Protein AF-U2M255-F1 (afdb_monomer_lite)

Sequence (180 aa):
MWMIYRQQAGKKDMSRCAAEFISASLNSKKGWIMKRREVEEVVISCETGEKLRRDIKPMTLTYHGESITFDMPGWYSVDGKTGEHSREDMKCSDRALHILKARVEGLPLPTEIRSIRKKFQLTQEQAGTILGGGARAFQKYESGEVLPSRTMANLLLLLQEYPQGLEILRARRKELEKIG

pLDDT: mean 81.21, std 23.91, range [24.25, 98.25]

Structure (mmCIF, N/CA/C/O backbone):
data_AF-U2M255-F1
#
_entry.id   AF-U2M255-F1
#
loop_
_atom_site.group_PDB
_atom_site.id
_atom_site.type_symbol
_atom_site.label_atom_id
_atom_site.label_alt_id
_atom_site.label_comp_id
_atom_site.label_asym_id
_atom_site.label_entity_id
_atom_site.label_seq_id
_atom_site.pdbx_PDB_ins_code
_atom_site.Cartn_x
_atom_site.Cartn_y
_atom_site.Cartn_z
_atom_site.occupancy
_atom_site.B_iso_or_equiv
_atom_site.auth_seq_id
_atom_site.auth_comp_id
_atom_site.auth_asym_id
_atom_site.auth_atom_id
_atom_site.pdbx_PDB_model_num
ATOM 1 N N . MET A 1 1 ? -54.840 59.050 21.047 1.00 30.16 1 MET A N 1
ATOM 2 C CA . MET A 1 1 ? -53.616 59.799 20.686 1.00 30.16 1 MET A CA 1
ATOM 3 C C . MET A 1 1 ? -52.457 58.883 21.043 1.00 30.16 1 MET A C 1
ATOM 5 O O . MET A 1 1 ? -52.318 58.635 22.228 1.00 30.16 1 MET A O 1
ATOM 9 N N . TRP A 1 2 ? -51.722 58.204 20.152 1.00 24.25 2 TRP A N 1
ATOM 10 C CA . TRP A 1 2 ? -51.494 58.176 18.674 1.00 24.25 2 TRP A CA 1
ATOM 11 C C . TRP A 1 2 ? -51.086 56.698 18.304 1.00 24.25 2 TRP A C 1
ATOM 13 O O . TRP A 1 2 ? -51.128 55.886 19.220 1.00 24.25 2 TRP A O 1
ATOM 23 N N . MET A 1 3 ? -50.669 56.166 17.132 1.00 29.44 3 MET A N 1
ATOM 24 C CA . MET A 1 3 ? -50.622 56.386 15.650 1.00 29.44 3 MET A CA 1
ATOM 25 C C . MET A 1 3 ? -50.010 55.069 15.037 1.00 29.44 3 MET A C 1
ATOM 27 O O . MET A 1 3 ? -49.371 54.347 15.792 1.00 29.44 3 MET A O 1
ATOM 31 N N . ILE A 1 4 ? -50.066 54.642 13.755 1.00 34.78 4 ILE A N 1
ATOM 32 C CA . ILE A 1 4 ? -50.857 54.956 12.538 1.00 34.78 4 ILE A CA 1
ATOM 33 C C . ILE A 1 4 ? -50.780 53.756 11.531 1.00 34.78 4 ILE A C 1
ATOM 35 O O . ILE A 1 4 ? -49.788 53.042 11.510 1.00 34.78 4 ILE A O 1
ATOM 39 N N . TYR A 1 5 ? -51.811 53.572 10.688 1.00 26.25 5 TYR A N 1
ATOM 40 C CA . TYR A 1 5 ? -51.873 52.889 9.359 1.00 26.25 5 TYR A CA 1
ATOM 41 C C . TYR A 1 5 ? -51.270 51.482 9.074 1.00 26.25 5 TYR A C 1
ATOM 43 O O . TYR A 1 5 ? -50.067 51.285 8.971 1.00 26.25 5 TYR A O 1
ATOM 51 N N . ARG A 1 6 ? -52.166 50.578 8.633 1.00 29.88 6 ARG A N 1
ATOM 52 C CA . ARG A 1 6 ? -52.316 50.097 7.229 1.00 29.88 6 ARG A CA 1
ATOM 53 C C . ARG A 1 6 ? -51.045 49.922 6.368 1.00 29.88 6 ARG A C 1
ATOM 55 O O . ARG A 1 6 ? -50.489 50.905 5.885 1.00 29.88 6 ARG A O 1
ATOM 62 N N . GLN A 1 7 ? -50.791 48.689 5.912 1.00 32.53 7 GLN A N 1
ATOM 63 C CA . GLN A 1 7 ? -50.116 48.446 4.627 1.00 32.53 7 GLN A CA 1
ATOM 64 C C . GLN A 1 7 ? -50.698 47.218 3.900 1.00 32.53 7 GLN A C 1
ATOM 66 O O . GLN A 1 7 ? -50.937 46.181 4.511 1.00 32.53 7 GLN A O 1
ATOM 71 N N . GLN A 1 8 ? -50.938 47.344 2.591 1.00 32.78 8 GLN A N 1
ATOM 72 C CA . GLN A 1 8 ? -51.201 46.217 1.688 1.00 32.78 8 GLN A CA 1
ATOM 73 C C . GLN A 1 8 ? -49.903 45.882 0.947 1.00 32.78 8 GLN A C 1
ATOM 75 O O . GLN A 1 8 ? -49.268 46.784 0.405 1.00 32.78 8 GLN A O 1
ATOM 80 N N . ALA A 1 9 ? -49.554 44.599 0.855 1.00 35.19 9 ALA A N 1
ATOM 81 C CA . ALA A 1 9 ? -48.507 44.106 -0.037 1.00 35.19 9 ALA A CA 1
ATOM 82 C C . ALA A 1 9 ? -49.136 43.110 -1.021 1.00 35.19 9 ALA A C 1
ATOM 84 O O . ALA A 1 9 ? -49.590 42.035 -0.632 1.00 35.19 9 ALA A O 1
ATOM 85 N N . GLY A 1 10 ? -49.237 43.504 -2.292 1.00 32.25 10 GLY A N 1
ATOM 86 C CA . GLY A 1 10 ? -49.839 42.674 -3.335 1.00 32.25 10 GLY A CA 1
ATOM 87 C C . GLY A 1 10 ? -48.940 41.510 -3.758 1.00 32.25 10 GLY A C 1
ATOM 88 O O . GLY A 1 10 ? -47.714 41.592 -3.669 1.00 32.25 10 GLY A O 1
ATOM 89 N N . LYS A 1 11 ? -49.558 40.447 -4.288 1.00 40.56 11 LYS A N 1
ATOM 90 C CA . LYS A 1 11 ? -48.851 39.378 -5.009 1.00 40.56 11 LYS A CA 1
ATOM 91 C C . LYS A 1 11 ? -47.998 40.008 -6.121 1.00 40.56 11 LYS A C 1
ATOM 93 O O . LYS A 1 11 ? -48.541 40.724 -6.959 1.00 40.56 11 LYS A O 1
ATOM 98 N N . LYS A 1 12 ? -46.693 39.729 -6.145 1.00 39.50 12 LYS A N 1
ATOM 99 C CA . LYS A 1 12 ? -45.829 39.976 -7.309 1.00 39.50 12 LYS A CA 1
ATOM 100 C C . LYS A 1 12 ? -45.464 38.644 -7.948 1.00 39.50 12 LYS A C 1
ATOM 102 O O . LYS A 1 12 ? -45.156 37.689 -7.240 1.00 39.50 12 LYS A O 1
ATOM 107 N N . ASP A 1 13 ? -45.522 38.596 -9.273 1.00 36.53 13 ASP A N 1
ATOM 108 C CA . ASP A 1 13 ? -45.312 37.375 -10.042 1.00 36.53 13 ASP A CA 1
ATOM 109 C C . ASP A 1 13 ? -43.917 36.775 -9.860 1.00 36.53 13 ASP A C 1
ATOM 111 O O . ASP A 1 13 ? -42.891 37.427 -10.055 1.00 36.53 13 ASP A O 1
ATOM 115 N N . MET A 1 14 ? -43.896 35.475 -9.571 1.00 37.34 14 MET A N 1
ATOM 116 C CA . MET A 1 14 ? -42.682 34.687 -9.345 1.00 37.34 14 MET A CA 1
ATOM 117 C C . MET A 1 14 ? -41.986 34.264 -10.659 1.00 37.34 14 MET A C 1
ATOM 119 O O . MET A 1 14 ? -41.111 33.404 -10.656 1.00 37.34 14 MET A O 1
ATOM 123 N N . SER A 1 15 ? -42.382 34.850 -11.795 1.00 41.41 15 SER A N 1
ATOM 124 C CA . SER A 1 15 ? -42.033 34.405 -13.153 1.00 41.41 15 SER A CA 1
ATOM 125 C C . SER A 1 15 ? -40.980 35.257 -13.873 1.00 41.41 15 SER A C 1
ATOM 127 O O . SER A 1 15 ? -40.510 34.851 -14.933 1.00 41.41 15 SER A O 1
ATOM 129 N N . ARG A 1 16 ? -40.575 36.420 -13.330 1.00 34.69 16 ARG A N 1
ATOM 130 C CA . ARG A 1 16 ? -39.637 37.346 -14.010 1.00 34.69 16 ARG A CA 1
ATOM 131 C C . ARG A 1 16 ? -38.197 37.384 -13.487 1.00 34.69 16 ARG A C 1
ATOM 133 O O . ARG A 1 16 ? -37.323 37.797 -14.238 1.00 34.69 16 ARG A O 1
ATOM 140 N N . CYS A 1 17 ? -37.900 36.880 -12.287 1.00 30.62 17 CYS A N 1
ATOM 141 C CA . CYS A 1 17 ? -36.513 36.831 -11.784 1.00 30.62 17 CYS A CA 1
ATOM 142 C C . CYS A 1 17 ? -35.661 35.689 -12.381 1.00 30.62 17 CYS A C 1
ATOM 144 O O . CYS A 1 17 ? -34.459 35.631 -12.139 1.00 30.62 17 CYS A O 1
ATOM 146 N N . ALA A 1 18 ? -36.255 34.776 -13.158 1.00 37.00 18 ALA A N 1
ATOM 147 C CA . ALA A 1 18 ? -35.558 33.604 -13.699 1.00 37.00 18 ALA A CA 1
ATOM 148 C C . ALA A 1 18 ? -34.607 33.911 -14.878 1.00 37.00 18 ALA A C 1
ATOM 150 O O . ALA A 1 18 ? -33.761 33.082 -15.204 1.00 37.00 18 ALA A O 1
ATOM 151 N N . ALA A 1 19 ? -34.738 35.076 -15.525 1.00 35.91 19 ALA A N 1
ATOM 152 C CA . ALA A 1 19 ? -34.039 35.376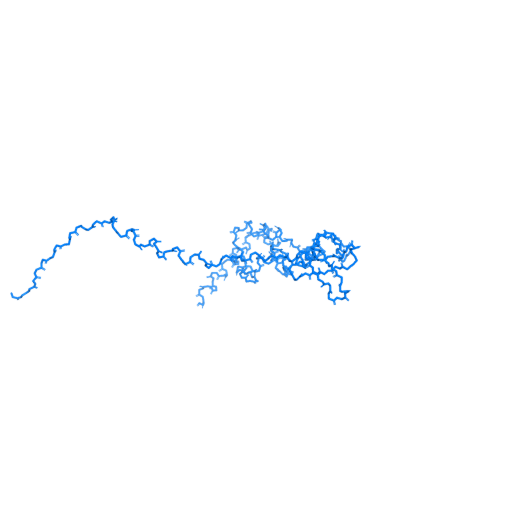 -16.779 1.00 35.91 19 ALA A CA 1
ATOM 153 C C . ALA A 1 19 ? -32.606 35.918 -16.598 1.00 35.91 19 ALA A C 1
ATOM 155 O O . ALA A 1 19 ? -31.726 35.599 -17.395 1.00 35.91 19 ALA A O 1
ATOM 156 N N . GLU A 1 20 ? -32.342 36.710 -15.553 1.00 33.22 20 GLU A N 1
ATOM 157 C CA . GLU A 1 20 ? -31.070 37.447 -15.418 1.00 33.22 20 GLU A CA 1
ATOM 158 C C . GLU A 1 20 ? -29.982 36.690 -14.635 1.00 33.22 20 GLU A C 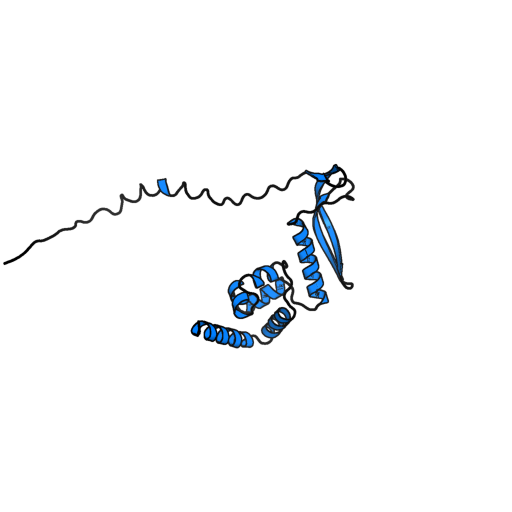1
ATOM 160 O O . GLU A 1 20 ? -28.807 37.033 -14.721 1.00 33.22 20 GLU A O 1
ATOM 165 N N . PHE A 1 21 ? -30.325 35.604 -13.932 1.00 32.53 21 PHE A N 1
ATOM 166 C CA . PHE A 1 21 ? -29.340 34.792 -13.195 1.00 32.53 21 PHE A CA 1
ATOM 167 C C . PHE A 1 21 ? -28.568 33.782 -14.067 1.00 32.53 21 PHE A C 1
ATOM 169 O O . PHE A 1 21 ? -27.548 33.238 -13.637 1.00 32.53 21 PHE A O 1
ATOM 176 N N . ILE A 1 22 ? -29.028 33.519 -15.295 1.00 35.00 22 ILE A N 1
ATOM 177 C CA . ILE A 1 22 ? -28.452 32.483 -16.172 1.00 35.00 22 ILE A CA 1
ATOM 178 C C . ILE A 1 22 ? -27.171 32.974 -16.873 1.00 35.00 22 ILE A C 1
ATOM 180 O O . ILE A 1 22 ? -26.235 32.193 -17.055 1.00 35.00 22 ILE A O 1
ATOM 184 N N . SER A 1 23 ? -27.068 34.270 -17.187 1.00 35.38 23 SER A N 1
ATOM 185 C CA . SER A 1 23 ? -25.877 34.869 -17.816 1.00 35.38 23 SER A CA 1
ATOM 186 C C . SER A 1 23 ? -24.651 34.893 -16.889 1.00 35.38 23 SER A C 1
ATOM 188 O O . SER A 1 23 ? -23.525 34.714 -17.353 1.00 35.38 23 SER A O 1
ATOM 190 N N . ALA A 1 24 ? -24.852 35.041 -15.575 1.00 37.59 24 ALA A N 1
ATOM 191 C CA . ALA A 1 24 ? -23.772 35.117 -14.587 1.00 37.59 24 ALA A CA 1
ATOM 192 C C . ALA A 1 24 ? -23.191 33.746 -14.170 1.00 37.59 24 ALA A C 1
ATOM 194 O O . ALA A 1 24 ? -22.060 33.673 -13.691 1.00 37.59 24 ALA A O 1
ATOM 195 N N . SER A 1 25 ? -23.926 32.642 -14.359 1.00 35.19 25 SER A N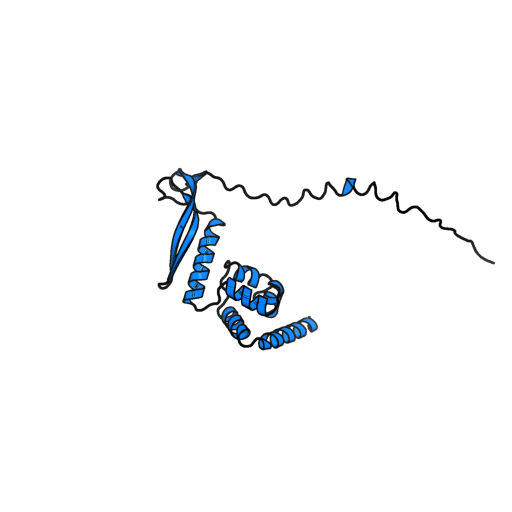 1
ATOM 196 C CA . SER A 1 25 ? -23.495 31.310 -13.889 1.00 35.19 25 SER A CA 1
ATOM 197 C C . SER A 1 25 ? -22.473 30.624 -14.815 1.00 35.19 25 SER A C 1
ATOM 199 O O . SER A 1 25 ? -21.640 29.830 -14.366 1.00 35.19 25 SER A O 1
ATOM 201 N N . LEU A 1 26 ? -22.502 30.935 -16.116 1.00 35.50 26 LEU A N 1
ATOM 202 C CA . LEU A 1 26 ? -21.770 30.182 -17.144 1.00 35.50 26 LEU A CA 1
ATOM 203 C C . LEU A 1 26 ? -20.269 30.511 -17.249 1.00 35.50 26 LEU A C 1
ATOM 205 O O . LEU A 1 26 ? -19.511 29.681 -17.747 1.00 35.50 26 LEU A O 1
ATOM 209 N N . ASN A 1 27 ? -19.809 31.658 -16.735 1.00 36.38 27 ASN A N 1
ATOM 210 C CA . ASN A 1 27 ? -18.393 32.057 -16.813 1.00 36.38 27 ASN A CA 1
ATOM 211 C C . ASN A 1 27 ? -17.521 31.617 -15.619 1.00 36.38 27 ASN A C 1
ATOM 213 O O . ASN A 1 27 ? -16.302 31.747 -15.689 1.00 36.38 27 ASN A O 1
ATOM 217 N N . SER A 1 28 ? -18.098 31.046 -14.554 1.00 32.84 28 SER A N 1
ATOM 218 C CA . SER A 1 28 ? -17.320 30.522 -13.411 1.00 32.84 28 SER A CA 1
ATOM 219 C C . SER A 1 28 ? -16.841 29.072 -13.622 1.00 32.84 28 SER A C 1
ATOM 221 O O . SER A 1 28 ? -15.757 28.681 -13.187 1.00 32.84 28 SER A O 1
ATOM 223 N N . LYS A 1 29 ? -17.586 28.263 -14.392 1.00 37.56 29 LYS A N 1
ATOM 224 C CA . LYS A 1 29 ? -17.295 26.833 -14.637 1.00 37.56 29 LYS A CA 1
ATOM 225 C C . LYS A 1 29 ? -16.205 26.570 -15.698 1.00 37.56 29 LYS A C 1
ATOM 227 O O . LYS A 1 29 ? -16.275 25.584 -16.426 1.00 37.56 29 LYS A O 1
ATOM 232 N N . LYS A 1 30 ? -15.190 27.439 -15.778 1.00 39.19 30 LYS A N 1
ATOM 233 C CA . LYS A 1 30 ? -13.952 27.226 -16.562 1.00 39.19 30 LYS A CA 1
ATOM 234 C C . LYS A 1 30 ? -12.700 27.006 -15.699 1.00 39.19 30 LYS A C 1
ATOM 236 O O . LYS A 1 30 ? -11.624 26.770 -16.241 1.00 39.19 30 LYS A O 1
ATOM 241 N N . GLY A 1 31 ? -12.829 27.018 -14.371 1.00 39.28 31 GLY A N 1
ATOM 242 C CA . GLY A 1 31 ? -11.806 26.474 -13.475 1.00 39.28 31 GLY A CA 1
ATOM 243 C C . GLY A 1 31 ? -11.834 24.939 -13.444 1.00 39.28 31 GLY A C 1
ATOM 244 O O . GLY A 1 31 ? -12.903 24.341 -13.517 1.00 39.28 31 GLY A O 1
ATOM 245 N N . TRP A 1 32 ? -10.665 24.311 -13.284 1.00 29.47 32 TRP A N 1
ATOM 246 C CA . TRP A 1 32 ? -10.504 22.864 -13.049 1.00 29.47 32 TRP A CA 1
ATOM 247 C C . TRP A 1 32 ? -10.971 21.917 -14.170 1.00 29.47 32 TRP A C 1
ATOM 249 O O . TRP A 1 32 ? -11.382 20.785 -13.909 1.00 29.47 32 TRP A O 1
ATOM 259 N N . ILE A 1 33 ? -10.748 22.292 -15.436 1.00 37.38 33 ILE A N 1
ATOM 260 C CA . ILE A 1 33 ? -10.404 21.262 -16.428 1.00 37.38 33 ILE A CA 1
ATOM 261 C C . ILE A 1 33 ? -9.083 20.639 -15.961 1.00 37.38 33 ILE A C 1
ATOM 263 O O . ILE A 1 33 ? -8.028 21.268 -16.041 1.00 37.38 33 ILE A O 1
ATOM 267 N N . MET A 1 34 ? -9.147 19.411 -15.442 1.00 38.75 34 MET A N 1
ATOM 268 C CA . MET A 1 34 ? -7.969 18.596 -15.145 1.00 38.75 34 MET A CA 1
ATOM 269 C C . MET A 1 34 ? -7.174 18.426 -16.441 1.00 38.75 34 MET A C 1
ATOM 271 O O . MET A 1 34 ? -7.557 17.627 -17.297 1.00 38.75 34 MET A O 1
ATOM 275 N N . LYS A 1 35 ? -6.092 19.201 -16.606 1.00 40.59 35 LYS A N 1
ATOM 276 C CA . LYS A 1 35 ? -5.218 19.127 -17.781 1.00 40.59 35 LYS A CA 1
ATOM 277 C C . LYS A 1 35 ? -4.541 17.759 -17.779 1.00 40.59 35 LYS A C 1
ATOM 279 O O . LYS A 1 35 ? -3.510 17.572 -17.131 1.00 40.59 35 LYS A O 1
ATOM 284 N N . ARG A 1 36 ? -5.176 16.798 -18.461 1.00 44.78 36 ARG A N 1
ATOM 285 C CA . ARG A 1 36 ? -4.653 15.455 -18.720 1.00 44.78 36 ARG A CA 1
ATOM 286 C C . ARG A 1 36 ? -3.257 15.661 -19.291 1.00 44.78 36 ARG A C 1
ATOM 288 O O . ARG A 1 36 ? -3.120 16.294 -20.332 1.00 44.78 36 ARG A O 1
ATOM 295 N N . ARG A 1 37 ? -2.234 15.258 -18.538 1.00 54.31 37 ARG A N 1
ATOM 296 C CA . ARG A 1 37 ? -0.852 15.557 -18.900 1.00 54.31 37 ARG A CA 1
ATOM 297 C C . ARG A 1 37 ? -0.528 14.702 -20.118 1.00 54.31 37 ARG A C 1
ATOM 299 O O . ARG A 1 37 ? -0.471 13.482 -19.999 1.00 54.31 37 ARG A O 1
ATOM 306 N N . GLU A 1 38 ? -0.435 15.342 -21.276 1.00 63.78 38 GLU A N 1
ATOM 307 C CA . GLU A 1 38 ? 0.008 14.702 -22.509 1.00 63.78 38 GLU A CA 1
ATOM 308 C C . GLU A 1 38 ? 1.415 14.167 -22.242 1.00 63.78 38 GLU A C 1
ATOM 310 O O . GLU A 1 38 ? 2.306 14.907 -21.825 1.00 63.78 38 GLU A O 1
ATOM 315 N N . VAL A 1 39 ? 1.558 12.846 -22.335 1.00 68.94 39 VAL A N 1
ATOM 316 C CA . VAL A 1 39 ? 2.828 12.164 -22.100 1.00 68.94 39 VAL A CA 1
ATOM 317 C C . VAL A 1 39 ? 3.599 12.248 -23.405 1.00 68.94 39 VAL A C 1
ATOM 319 O O . VAL A 1 39 ? 3.101 11.794 -24.432 1.00 68.94 39 VAL A O 1
ATOM 322 N N . GLU A 1 40 ? 4.779 12.859 -23.366 1.00 78.88 40 GLU A N 1
ATOM 323 C CA . GLU A 1 40 ? 5.632 13.033 -24.542 1.00 78.88 40 GLU A CA 1
ATOM 324 C C . GLU A 1 40 ? 5.908 11.666 -25.186 1.00 78.88 40 GLU A C 1
ATOM 326 O O . GLU A 1 40 ? 6.303 10.720 -24.508 1.00 78.88 40 GLU A O 1
ATOM 331 N N . GLU A 1 41 ? 5.652 11.523 -26.487 1.00 83.06 41 GLU A N 1
ATOM 332 C CA . GLU A 1 41 ? 5.767 10.229 -27.180 1.00 83.06 41 GLU A CA 1
ATOM 333 C C . GLU A 1 41 ? 7.234 9.810 -27.381 1.00 83.06 41 GLU A C 1
ATOM 335 O O . GLU A 1 41 ? 7.558 8.623 -27.449 1.00 83.06 41 GLU A O 1
ATOM 340 N N . VAL A 1 42 ? 8.135 10.793 -27.456 1.00 88.44 42 VAL A N 1
ATOM 341 C CA . VAL A 1 42 ? 9.572 10.613 -27.668 1.00 88.44 42 VAL A CA 1
ATOM 342 C C . VAL A 1 42 ? 10.330 11.582 -26.769 1.00 88.44 42 VAL A C 1
ATOM 344 O O . VAL A 1 42 ? 10.035 12.775 -26.780 1.00 88.44 42 VAL A O 1
ATOM 347 N N . VAL A 1 43 ? 11.334 11.081 -26.052 1.00 89.81 43 VAL A N 1
ATOM 348 C CA . VAL A 1 43 ? 12.305 11.886 -25.292 1.00 89.81 43 VAL A CA 1
ATOM 349 C C . VAL A 1 43 ? 13.721 11.621 -25.807 1.00 89.81 43 VAL A C 1
ATOM 351 O O . VAL A 1 43 ? 13.953 10.677 -26.568 1.00 89.81 43 VAL A O 1
ATOM 354 N N . ILE A 1 44 ? 14.673 12.466 -25.420 1.00 91.19 44 ILE A N 1
ATOM 355 C CA . ILE A 1 44 ? 16.103 12.247 -25.664 1.00 91.19 44 ILE A CA 1
ATOM 356 C C . ILE A 1 44 ? 16.720 11.786 -24.345 1.00 91.19 44 ILE A C 1
ATOM 358 O O . ILE A 1 44 ? 16.543 12.471 -23.339 1.00 91.19 44 ILE A O 1
ATOM 362 N N . SER A 1 45 ? 17.423 10.652 -24.357 1.00 87.19 45 SER A N 1
ATOM 363 C CA . SER A 1 45 ? 18.076 10.115 -23.162 1.00 87.19 45 SER A CA 1
ATOM 364 C C . SER A 1 45 ? 19.105 11.094 -22.608 1.00 87.19 45 SER A C 1
ATOM 366 O O . SER A 1 45 ? 19.906 11.651 -23.367 1.00 87.19 45 SER A O 1
ATOM 368 N N . CYS A 1 46 ? 19.124 11.272 -21.288 1.00 84.25 46 CYS A N 1
ATOM 369 C CA . CYS A 1 46 ? 20.115 12.125 -20.634 1.00 84.25 46 CYS A CA 1
ATOM 370 C C . CYS A 1 46 ? 21.506 11.476 -20.536 1.00 84.25 46 CYS A C 1
ATOM 372 O O . CYS A 1 46 ? 22.494 12.199 -20.414 1.00 84.25 46 CYS A O 1
ATOM 374 N N . GLU A 1 47 ? 21.592 10.143 -20.623 1.00 83.81 47 GLU A N 1
ATOM 375 C CA . GLU A 1 47 ? 22.849 9.389 -20.540 1.00 83.81 47 GLU A CA 1
ATOM 376 C C . GLU A 1 47 ? 23.427 9.056 -21.923 1.00 83.81 47 GLU A C 1
ATOM 378 O O . GLU A 1 47 ? 24.631 9.204 -22.130 1.00 83.81 47 GLU A O 1
ATOM 383 N N . THR A 1 48 ? 22.591 8.639 -22.887 1.00 85.12 48 THR A N 1
ATOM 384 C CA . THR A 1 48 ? 23.065 8.196 -24.218 1.00 85.12 48 THR A CA 1
ATOM 385 C C . THR A 1 48 ? 22.836 9.208 -25.342 1.00 85.12 48 THR A C 1
ATOM 387 O O . THR A 1 48 ? 23.423 9.072 -26.415 1.00 85.12 48 THR A O 1
ATOM 390 N N . GLY A 1 49 ? 21.975 10.214 -25.145 1.00 86.56 49 GLY A N 1
ATOM 391 C CA . GLY A 1 49 ? 21.539 11.126 -26.211 1.00 86.56 49 GLY A CA 1
ATOM 392 C C . GLY A 1 49 ? 20.641 10.475 -27.279 1.00 86.56 49 GLY A C 1
ATOM 393 O O . GLY A 1 49 ? 20.297 11.118 -28.274 1.00 86.56 49 GLY A O 1
ATOM 394 N N . GLU A 1 50 ? 20.248 9.211 -27.104 1.00 90.00 50 GLU A N 1
ATOM 395 C CA . GLU A 1 50 ? 19.387 8.488 -28.043 1.00 90.00 50 GLU A CA 1
ATOM 396 C C . GLU A 1 50 ? 17.920 8.921 -27.941 1.00 90.00 50 GLU A C 1
ATOM 398 O O . GLU A 1 50 ? 17.451 9.392 -26.906 1.00 90.00 50 GLU A O 1
ATOM 403 N N . LYS A 1 51 ? 17.153 8.715 -29.019 1.00 91.94 51 LYS A N 1
ATOM 404 C CA . LYS A 1 51 ? 15.704 8.964 -29.027 1.00 91.94 51 LYS A CA 1
ATOM 405 C C . LYS A 1 51 ? 14.959 7.763 -28.447 1.00 91.94 51 LYS A C 1
ATOM 407 O O . LYS A 1 51 ? 14.798 6.750 -29.128 1.00 91.94 51 LYS A O 1
ATOM 412 N N . LEU A 1 52 ? 14.477 7.905 -27.217 1.00 94.25 52 LEU A N 1
ATOM 413 C CA . LEU A 1 52 ? 13.680 6.901 -26.522 1.00 94.25 52 LEU A CA 1
ATOM 414 C C . LEU A 1 52 ? 12.189 7.117 -26.827 1.00 94.25 52 LEU A C 1
ATOM 416 O O . LEU A 1 52 ? 11.686 8.237 -26.737 1.00 94.25 52 LEU A O 1
ATOM 420 N N . ARG A 1 53 ? 11.463 6.054 -27.183 1.00 93.75 53 ARG A N 1
ATOM 421 C CA . ARG A 1 53 ? 10.025 6.082 -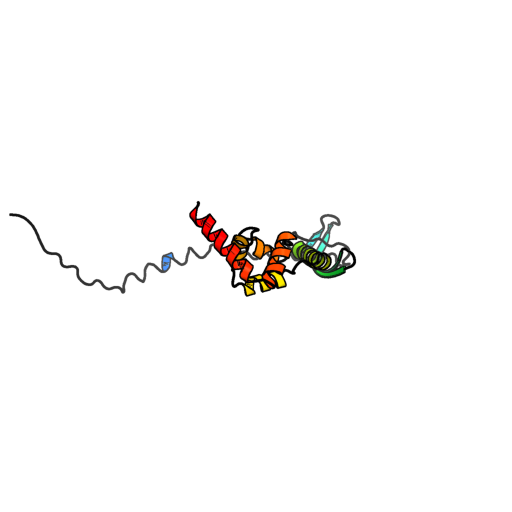27.504 1.00 93.75 53 ARG A CA 1
ATOM 422 C C . ARG A 1 53 ? 9.190 5.555 -26.349 1.00 93.75 53 ARG A C 1
ATOM 424 O O . ARG A 1 53 ? 9.590 4.602 -25.688 1.00 93.75 53 ARG A O 1
ATOM 431 N N . ARG A 1 54 ? 8.017 6.146 -26.135 1.00 94.50 54 ARG A N 1
ATOM 432 C CA . ARG A 1 54 ? 7.068 5.713 -25.110 1.00 94.50 54 ARG A CA 1
ATOM 433 C C . ARG A 1 54 ? 6.550 4.302 -25.420 1.00 94.50 54 ARG A C 1
ATOM 435 O O . ARG A 1 54 ? 5.941 4.088 -26.462 1.00 94.50 54 ARG A O 1
ATOM 442 N N . ASP A 1 55 ? 6.789 3.364 -24.510 1.00 93.88 55 ASP A N 1
ATOM 443 C CA . ASP A 1 55 ? 6.463 1.940 -24.661 1.00 93.88 55 ASP A CA 1
ATOM 444 C C . ASP A 1 55 ? 6.210 1.296 -23.277 1.00 93.88 55 ASP A C 1
ATOM 446 O O . ASP A 1 55 ? 6.370 1.941 -22.233 1.00 93.88 55 ASP A O 1
ATOM 450 N N . ILE A 1 56 ? 5.769 0.038 -23.256 1.00 94.25 56 ILE A N 1
ATOM 451 C CA . ILE A 1 56 ? 5.508 -0.749 -22.048 1.00 94.25 56 ILE A CA 1
ATOM 452 C C . ILE A 1 56 ? 6.218 -2.097 -22.186 1.00 94.25 56 ILE A C 1
ATOM 454 O O . ILE A 1 56 ? 5.955 -2.838 -23.131 1.00 94.25 56 ILE A O 1
ATOM 458 N N . LYS A 1 57 ? 7.092 -2.445 -21.234 1.00 93.38 57 LYS A N 1
ATOM 459 C CA . LYS A 1 57 ? 7.802 -3.734 -21.231 1.00 93.38 57 LYS A CA 1
ATOM 460 C C . LYS A 1 57 ? 7.538 -4.518 -19.942 1.00 93.38 57 LYS A C 1
ATOM 462 O O . LYS A 1 57 ? 7.480 -3.915 -18.870 1.00 93.38 57 LYS A O 1
ATOM 467 N N . PRO A 1 58 ? 7.412 -5.856 -20.004 1.00 95.69 58 PRO A N 1
ATOM 468 C CA . PRO A 1 58 ? 7.287 -6.674 -18.806 1.00 95.69 58 PRO A CA 1
ATOM 469 C C . PRO A 1 58 ? 8.598 -6.641 -18.010 1.00 95.69 58 PRO A C 1
ATOM 471 O O . PRO A 1 58 ? 9.667 -6.945 -18.541 1.00 95.69 58 PRO A O 1
ATOM 474 N N . MET A 1 59 ? 8.516 -6.298 -16.727 1.00 94.19 59 MET A N 1
ATOM 475 C CA . MET A 1 59 ? 9.634 -6.327 -15.786 1.00 94.19 59 MET A CA 1
ATOM 476 C C . MET A 1 59 ? 9.324 -7.301 -14.650 1.00 94.19 59 MET A C 1
ATOM 478 O O . MET A 1 59 ? 8.215 -7.305 -14.118 1.00 94.19 59 MET A O 1
ATOM 482 N N . THR A 1 60 ? 10.305 -8.117 -14.263 1.00 95.94 60 THR A N 1
ATOM 483 C CA . THR A 1 60 ? 10.187 -9.051 -13.134 1.00 95.94 60 THR A CA 1
ATOM 484 C C . THR A 1 60 ? 10.991 -8.541 -11.946 1.00 95.94 60 THR A C 1
ATOM 486 O O . THR A 1 60 ? 12.199 -8.346 -12.055 1.00 95.94 60 THR A O 1
ATOM 489 N N . LEU A 1 61 ? 10.327 -8.361 -10.804 1.00 95.50 61 LEU A N 1
ATOM 490 C CA . LEU A 1 61 ? 10.972 -8.147 -9.508 1.00 95.50 61 LEU A CA 1
ATOM 491 C C . LEU A 1 61 ? 11.009 -9.457 -8.721 1.00 95.50 61 LEU A C 1
ATOM 493 O O . LEU A 1 61 ? 10.044 -10.219 -8.757 1.00 95.50 61 LEU A O 1
ATOM 497 N N . THR A 1 62 ? 12.082 -9.661 -7.957 1.00 94.94 62 THR A N 1
ATOM 498 C CA . THR A 1 62 ? 12.289 -10.829 -7.087 1.00 94.94 62 THR A CA 1
ATOM 499 C C . THR A 1 62 ? 12.618 -10.366 -5.670 1.00 94.94 62 THR A C 1
ATOM 501 O O . THR A 1 62 ? 13.445 -9.473 -5.485 1.00 94.94 62 THR A O 1
ATOM 504 N N . TYR A 1 63 ? 11.992 -10.966 -4.657 1.00 93.75 63 TYR A N 1
ATOM 505 C CA . TYR A 1 63 ? 12.175 -10.617 -3.246 1.00 93.75 63 TYR A CA 1
ATOM 506 C C . TYR A 1 63 ? 11.962 -11.851 -2.359 1.00 93.75 63 TYR A C 1
ATOM 508 O O . TYR A 1 63 ? 10.921 -12.496 -2.429 1.00 93.75 63 TYR A O 1
ATOM 516 N N . HIS A 1 64 ? 12.972 -12.204 -1.553 1.00 92.06 64 HIS A N 1
ATOM 517 C CA . HIS A 1 64 ? 12.993 -13.400 -0.687 1.00 92.06 64 HIS A CA 1
ATOM 518 C C . HIS A 1 64 ? 12.536 -14.720 -1.353 1.00 92.06 64 HIS A C 1
ATOM 520 O O . HIS A 1 64 ? 12.013 -15.609 -0.690 1.00 92.06 64 HIS A O 1
ATOM 526 N N . GLY A 1 65 ? 12.785 -14.874 -2.657 1.00 91.00 65 GLY A N 1
ATOM 527 C CA . GLY A 1 65 ? 12.493 -16.096 -3.416 1.00 91.00 65 GLY A CA 1
ATOM 528 C C . GLY A 1 65 ? 11.145 -16.107 -4.141 1.00 91.00 65 GLY A C 1
ATOM 529 O O . GLY A 1 65 ? 10.993 -16.893 -5.072 1.00 91.00 65 GLY A O 1
ATOM 530 N N . GLU A 1 66 ? 10.207 -15.214 -3.809 1.00 92.50 66 GLU A N 1
ATOM 531 C CA . GLU A 1 66 ? 9.067 -14.938 -4.691 1.00 92.50 66 GLU A CA 1
ATOM 532 C C . GLU A 1 66 ? 9.453 -13.947 -5.797 1.00 92.50 66 GLU A C 1
ATOM 534 O O . GLU A 1 66 ? 10.288 -13.058 -5.598 1.00 92.50 66 GLU A O 1
ATOM 539 N N . SER A 1 67 ? 8.774 -14.058 -6.941 1.00 95.12 67 SER A N 1
ATOM 540 C CA . SER A 1 67 ? 8.889 -13.130 -8.068 1.00 95.12 67 SER A CA 1
ATOM 541 C C . SER A 1 67 ? 7.517 -12.650 -8.541 1.00 95.12 67 SER A C 1
ATOM 543 O O . SER A 1 67 ? 6.530 -13.385 -8.479 1.00 95.12 67 SER A O 1
ATOM 545 N N . ILE A 1 68 ? 7.455 -11.431 -9.076 1.00 95.00 68 ILE A N 1
ATOM 546 C CA . ILE A 1 68 ? 6.274 -10.890 -9.757 1.00 95.00 68 ILE A CA 1
ATOM 547 C C . ILE A 1 68 ? 6.687 -10.171 -11.041 1.00 95.00 68 ILE A C 1
ATOM 549 O O . ILE A 1 68 ? 7.566 -9.309 -11.023 1.00 95.00 68 ILE A O 1
ATOM 553 N N . THR A 1 69 ? 6.038 -10.517 -12.150 1.00 96.25 69 THR A N 1
ATOM 554 C CA . THR A 1 69 ? 6.151 -9.788 -13.418 1.00 96.25 69 THR A CA 1
ATOM 555 C C . THR A 1 69 ? 5.001 -8.794 -13.535 1.00 96.25 69 THR A C 1
ATOM 557 O O . THR A 1 69 ? 3.860 -9.117 -13.203 1.00 96.25 69 THR A O 1
ATOM 560 N N . PHE A 1 70 ? 5.300 -7.580 -13.987 1.00 94.25 70 PHE A N 1
ATOM 561 C CA . PHE A 1 70 ? 4.327 -6.514 -14.210 1.00 94.25 70 PHE A CA 1
ATOM 562 C C . PHE A 1 70 ? 4.721 -5.670 -15.422 1.00 94.25 70 PHE A C 1
ATOM 564 O O . PHE A 1 70 ? 5.886 -5.613 -15.814 1.00 94.25 70 PHE A O 1
ATOM 571 N N . ASP A 1 71 ? 3.735 -4.985 -15.987 1.00 95.88 71 ASP A N 1
ATOM 572 C CA . ASP A 1 71 ? 3.925 -4.058 -17.093 1.00 95.88 71 ASP A CA 1
ATOM 573 C C . ASP A 1 71 ? 4.572 -2.760 -16.592 1.00 95.88 71 ASP A C 1
ATOM 575 O O . ASP A 1 71 ? 3.938 -1.972 -15.883 1.00 95.88 71 ASP A O 1
ATOM 579 N N . MET A 1 72 ? 5.838 -2.539 -16.952 1.00 95.81 72 MET A N 1
ATOM 580 C CA . MET A 1 72 ? 6.568 -1.304 -16.677 1.00 95.81 72 MET A CA 1
ATOM 581 C C . MET A 1 72 ? 6.411 -0.345 -17.869 1.00 95.81 72 MET A C 1
ATOM 583 O O . MET A 1 72 ? 6.924 -0.631 -18.952 1.00 95.81 72 MET A O 1
ATOM 587 N N . PRO A 1 73 ? 5.730 0.803 -17.711 1.00 95.31 73 PRO A N 1
ATOM 588 C CA . PRO A 1 73 ? 5.718 1.850 -18.719 1.00 95.31 73 PRO A CA 1
ATOM 589 C C . PRO A 1 73 ? 6.995 2.698 -18.631 1.00 95.31 73 PRO A C 1
ATOM 591 O O . PRO A 1 73 ? 7.542 2.927 -17.552 1.00 95.31 73 PRO A O 1
ATOM 594 N N . GLY A 1 74 ? 7.467 3.213 -19.760 1.00 94.75 74 GLY A N 1
ATOM 595 C CA . GLY A 1 74 ? 8.660 4.056 -19.803 1.00 94.75 74 GLY A CA 1
ATOM 596 C C . GLY A 1 74 ? 8.942 4.582 -21.200 1.00 94.75 74 GLY A C 1
ATOM 597 O O . GLY A 1 74 ? 8.127 4.428 -22.110 1.00 94.75 74 GLY A O 1
ATOM 598 N N . TRP A 1 75 ? 10.103 5.200 -21.371 1.00 95.12 75 TRP A N 1
ATOM 599 C CA . TRP A 1 75 ? 10.654 5.505 -22.684 1.00 95.12 75 TRP A CA 1
ATOM 600 C C . TRP A 1 75 ? 11.830 4.589 -22.953 1.00 95.12 75 TRP A C 1
ATOM 602 O O . TRP A 1 75 ? 12.752 4.518 -22.148 1.00 95.12 75 TRP A O 1
ATOM 612 N N . TYR A 1 76 ? 11.803 3.901 -24.087 1.00 94.44 76 TYR A N 1
ATOM 613 C CA . TYR A 1 76 ? 12.768 2.869 -24.421 1.00 94.44 76 TYR A CA 1
ATOM 614 C C . TYR A 1 76 ? 13.433 3.126 -25.772 1.00 94.44 76 TYR A C 1
ATOM 616 O O . TYR A 1 76 ? 12.827 3.626 -26.722 1.00 94.44 76 TYR A O 1
ATOM 624 N N . SER A 1 77 ? 14.700 2.748 -25.845 1.00 92.75 77 SER A N 1
ATOM 625 C CA . SER A 1 77 ? 15.489 2.637 -27.075 1.00 92.75 77 SER A CA 1
ATOM 626 C C . SER A 1 77 ? 14.878 1.620 -28.050 1.00 92.75 77 SER A C 1
ATOM 628 O O . SER A 1 77 ? 14.117 0.732 -27.660 1.00 92.75 77 SER A O 1
ATOM 630 N N . VAL A 1 78 ? 15.230 1.727 -29.336 1.00 89.44 78 VAL A N 1
ATOM 631 C CA . VAL A 1 78 ? 14.717 0.827 -30.391 1.00 89.44 78 VAL A CA 1
ATOM 632 C C . VAL A 1 78 ? 15.201 -0.617 -30.205 1.00 89.44 78 VAL A C 1
ATOM 634 O O . VAL A 1 78 ? 14.477 -1.546 -30.550 1.00 89.44 78 VAL A O 1
ATOM 637 N N . ASP A 1 79 ? 16.387 -0.820 -29.624 1.00 86.94 79 ASP A N 1
ATOM 638 C CA . ASP A 1 79 ? 16.898 -2.147 -29.255 1.00 86.94 79 ASP A CA 1
ATOM 639 C C . ASP A 1 79 ? 16.465 -2.605 -27.846 1.00 86.94 79 ASP A C 1
ATOM 641 O O . ASP A 1 79 ? 16.742 -3.736 -27.447 1.00 86.94 79 ASP A O 1
ATOM 645 N N . GLY A 1 80 ? 15.767 -1.739 -27.104 1.00 81.88 80 GLY A N 1
ATOM 646 C CA . GLY A 1 80 ? 15.218 -2.004 -25.781 1.00 81.88 80 GLY A CA 1
ATOM 647 C C . GLY A 1 80 ? 16.228 -2.050 -24.631 1.00 81.88 80 GLY A C 1
ATOM 648 O O . GLY A 1 80 ? 15.809 -2.404 -23.530 1.00 81.88 80 GLY A O 1
ATOM 649 N N . LYS A 1 81 ? 17.512 -1.716 -24.842 1.00 84.12 81 LYS A N 1
ATOM 650 C CA . LYS A 1 81 ? 18.540 -1.758 -23.781 1.00 84.12 81 LYS A CA 1
ATOM 651 C C . LYS A 1 81 ? 18.461 -0.561 -22.834 1.00 84.12 81 LYS A C 1
ATOM 653 O O . LYS A 1 81 ? 18.453 -0.738 -21.620 1.00 84.12 81 LYS A O 1
ATOM 658 N N . THR A 1 82 ? 18.386 0.647 -23.389 1.00 87.19 82 THR A N 1
ATOM 659 C CA . THR A 1 82 ? 18.192 1.900 -22.643 1.00 87.19 82 THR A CA 1
ATOM 660 C C . THR A 1 82 ? 16.705 2.085 -22.340 1.00 87.19 82 THR A C 1
ATOM 662 O O . THR A 1 82 ? 15.886 1.999 -23.265 1.00 87.19 82 THR A O 1
ATOM 665 N N . GLY A 1 83 ? 16.358 2.355 -21.078 1.00 91.25 83 GLY A N 1
ATOM 666 C CA . GLY A 1 83 ? 14.988 2.598 -20.622 1.00 91.25 83 GLY A CA 1
ATOM 667 C C . GLY A 1 83 ? 14.931 3.627 -19.489 1.00 91.25 83 GLY A C 1
ATOM 668 O O . GLY A 1 83 ? 15.600 3.463 -18.474 1.00 91.25 83 GLY A O 1
ATOM 669 N N . GLU A 1 84 ? 14.125 4.675 -19.656 1.00 93.00 84 GLU A N 1
ATOM 670 C CA . GLU A 1 84 ? 13.942 5.760 -18.684 1.00 93.00 84 GLU A CA 1
ATOM 671 C C . GLU A 1 84 ? 12.490 5.816 -18.177 1.00 93.00 84 GLU A C 1
ATOM 673 O O . GLU A 1 84 ? 11.535 5.582 -18.925 1.00 93.00 84 GLU A O 1
ATOM 678 N N . HIS A 1 85 ? 12.307 6.142 -16.893 1.00 93.50 85 HIS A N 1
ATOM 679 C CA . HI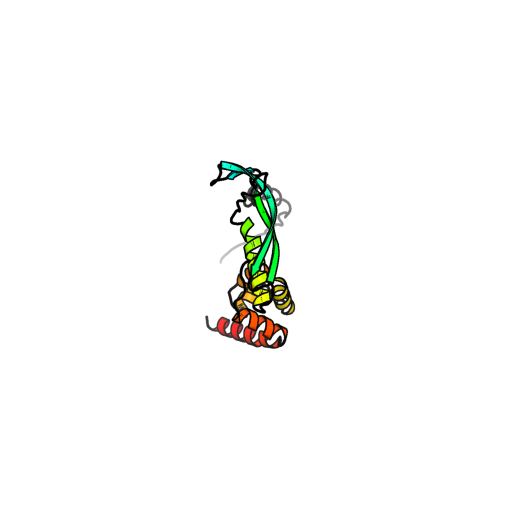S A 1 85 ? 11.016 6.065 -16.199 1.00 93.50 85 HIS A CA 1
ATOM 680 C C . HIS A 1 85 ? 10.703 7.348 -15.427 1.00 93.50 85 HIS A C 1
ATOM 682 O O . HIS A 1 85 ? 11.536 7.862 -14.680 1.00 93.50 85 HIS A O 1
ATOM 688 N N . SER A 1 86 ? 9.469 7.846 -15.536 1.00 93.38 86 SER A N 1
ATOM 689 C CA . SER A 1 86 ? 9.016 8.958 -14.698 1.00 93.38 86 SER A CA 1
ATOM 690 C C . SER A 1 86 ? 8.635 8.493 -13.286 1.00 93.38 86 SER A C 1
ATOM 692 O O . SER A 1 86 ? 8.363 7.319 -13.028 1.00 93.38 86 SER A O 1
ATOM 694 N N . ARG A 1 87 ? 8.497 9.449 -12.357 1.00 92.38 87 ARG A N 1
ATOM 695 C CA . ARG A 1 87 ? 7.947 9.192 -11.012 1.00 92.38 87 ARG A CA 1
ATOM 696 C C . ARG A 1 87 ? 6.521 8.616 -11.037 1.00 92.38 87 ARG A C 1
ATOM 698 O O . ARG A 1 87 ? 6.113 7.993 -10.063 1.00 92.38 87 ARG A O 1
ATOM 705 N N . GLU A 1 88 ? 5.748 8.847 -12.100 1.00 92.25 88 GLU A N 1
ATOM 706 C CA . GLU A 1 88 ? 4.410 8.255 -12.232 1.00 92.25 88 GLU A CA 1
ATOM 707 C C . GLU A 1 88 ? 4.501 6.787 -12.664 1.00 92.25 88 GLU A C 1
ATOM 709 O O . GLU A 1 88 ? 3.778 5.947 -12.132 1.00 92.25 88 GLU A O 1
ATOM 714 N N . ASP A 1 89 ? 5.444 6.475 -13.556 1.00 93.25 89 ASP A N 1
ATOM 715 C CA . ASP A 1 89 ? 5.688 5.126 -14.071 1.00 93.25 89 ASP A CA 1
ATOM 716 C C . ASP A 1 89 ? 6.144 4.175 -12.965 1.00 93.25 89 ASP A C 1
ATOM 718 O O . ASP A 1 89 ? 5.559 3.106 -12.778 1.00 93.25 89 ASP A O 1
ATOM 722 N N . MET A 1 90 ? 7.111 4.610 -12.149 1.00 94.31 90 MET A N 1
ATOM 723 C CA . MET A 1 90 ? 7.659 3.812 -11.046 1.00 94.31 90 MET A CA 1
ATOM 724 C C . MET A 1 90 ? 6.606 3.349 -10.028 1.00 94.31 90 MET A C 1
ATOM 726 O O . MET A 1 90 ? 6.805 2.323 -9.380 1.00 94.31 90 MET A O 1
ATOM 730 N N . LYS A 1 91 ? 5.428 3.989 -9.957 1.00 93.62 91 LYS A N 1
ATOM 731 C CA . LYS A 1 91 ? 4.320 3.531 -9.102 1.00 93.62 91 LYS A CA 1
ATOM 732 C C . LYS A 1 91 ? 3.773 2.153 -9.479 1.00 93.62 91 LYS A C 1
ATOM 734 O O . LYS A 1 91 ? 3.040 1.574 -8.680 1.00 93.62 91 LYS A O 1
ATOM 739 N N . CYS A 1 92 ? 4.013 1.624 -10.682 1.00 93.75 92 CYS A N 1
ATOM 740 C CA . CYS A 1 92 ? 3.686 0.219 -10.964 1.00 93.75 92 CYS A CA 1
ATOM 741 C C . CYS A 1 92 ? 4.652 -0.723 -10.224 1.00 93.75 92 CYS A C 1
ATOM 743 O O . CYS A 1 92 ? 4.192 -1.623 -9.523 1.00 93.75 92 CYS A O 1
ATOM 745 N N . SER A 1 93 ? 5.951 -0.420 -10.273 1.00 95.12 93 SER A N 1
ATOM 746 C CA . SER A 1 93 ? 7.033 -1.138 -9.596 1.00 95.12 93 SER A CA 1
ATOM 747 C C . SER A 1 93 ? 6.908 -1.066 -8.071 1.00 95.12 93 SER A C 1
ATOM 749 O O . SER A 1 93 ? 6.916 -2.102 -7.410 1.00 95.12 93 SER A O 1
ATOM 751 N N . ASP A 1 94 ? 6.652 0.122 -7.508 1.00 94.94 94 ASP A N 1
ATOM 752 C CA . ASP A 1 94 ? 6.433 0.303 -6.064 1.00 94.94 94 ASP A CA 1
ATOM 753 C C . ASP A 1 94 ? 5.261 -0.559 -5.557 1.00 94.94 94 ASP A C 1
ATOM 755 O O . ASP A 1 94 ? 5.363 -1.240 -4.535 1.00 94.94 94 ASP A O 1
ATOM 759 N N . ARG A 1 95 ? 4.146 -0.585 -6.304 1.00 95.69 95 ARG A N 1
ATOM 760 C CA . ARG A 1 95 ? 2.973 -1.415 -5.979 1.00 95.69 95 ARG A CA 1
ATOM 761 C C . ARG A 1 95 ? 3.261 -2.907 -6.130 1.00 95.69 95 ARG A C 1
ATOM 763 O O . ARG A 1 95 ? 2.828 -3.682 -5.280 1.00 95.69 95 ARG A O 1
ATOM 770 N N . ALA A 1 96 ? 3.992 -3.313 -7.168 1.00 95.69 96 ALA A N 1
ATOM 771 C CA . ALA A 1 96 ? 4.411 -4.699 -7.360 1.00 95.69 96 ALA A CA 1
ATOM 772 C C . ALA A 1 96 ? 5.316 -5.173 -6.208 1.00 95.69 96 ALA A C 1
ATOM 774 O O . ALA A 1 96 ? 5.082 -6.240 -5.643 1.00 95.69 96 ALA A O 1
ATOM 775 N N . LEU A 1 97 ? 6.272 -4.341 -5.780 1.00 95.69 97 LEU A N 1
ATOM 776 C CA . LEU A 1 97 ? 7.139 -4.603 -4.631 1.00 95.69 97 LEU A CA 1
ATOM 777 C C . LEU A 1 97 ? 6.360 -4.660 -3.307 1.00 95.69 97 LEU A C 1
ATOM 779 O O . LEU A 1 97 ? 6.647 -5.520 -2.477 1.00 95.69 97 LEU A O 1
ATOM 783 N N . HIS A 1 98 ? 5.363 -3.793 -3.095 1.00 96.25 98 HIS A N 1
ATOM 784 C CA . HIS A 1 98 ? 4.493 -3.874 -1.916 1.00 96.25 98 HIS A CA 1
ATOM 785 C C . HIS A 1 98 ? 3.623 -5.139 -1.909 1.00 96.25 98 HIS A C 1
ATOM 787 O O . HIS A 1 98 ? 3.475 -5.752 -0.856 1.00 96.25 98 HIS A O 1
ATOM 793 N N . ILE A 1 99 ? 3.094 -5.572 -3.059 1.00 95.12 99 ILE A N 1
ATOM 794 C CA . ILE A 1 99 ? 2.366 -6.848 -3.183 1.00 95.12 99 ILE A CA 1
ATOM 795 C C . ILE A 1 99 ? 3.291 -8.031 -2.864 1.00 95.12 99 ILE A C 1
ATOM 797 O O . ILE A 1 99 ? 2.902 -8.925 -2.117 1.00 95.12 99 ILE A O 1
ATOM 801 N N . LEU A 1 100 ? 4.521 -8.018 -3.384 1.00 95.81 100 LEU A N 1
ATOM 802 C CA . LEU A 1 100 ? 5.505 -9.079 -3.166 1.00 95.81 100 LEU A CA 1
ATOM 803 C C . LEU A 1 100 ? 5.939 -9.162 -1.692 1.00 95.81 100 LEU A C 1
ATOM 805 O O . LEU A 1 100 ? 5.959 -10.244 -1.111 1.00 95.81 100 LEU A O 1
ATOM 809 N N . LYS A 1 101 ? 6.188 -8.010 -1.053 1.00 95.69 101 LYS A N 1
ATOM 810 C CA . LYS A 1 101 ? 6.427 -7.909 0.397 1.00 95.69 101 LYS A CA 1
ATOM 811 C C . LYS A 1 101 ? 5.248 -8.425 1.214 1.00 95.69 101 LYS A C 1
ATOM 813 O O . LYS A 1 101 ? 5.457 -9.195 2.142 1.00 95.69 101 LYS A O 1
ATOM 818 N N . ALA A 1 102 ? 4.021 -8.040 0.859 1.00 95.81 102 ALA A N 1
ATOM 819 C CA . ALA A 1 102 ? 2.824 -8.459 1.580 1.00 95.81 102 ALA A CA 1
ATOM 820 C C . ALA A 1 102 ? 2.666 -9.988 1.608 1.00 95.81 102 ALA A C 1
ATOM 822 O O . ALA A 1 102 ? 2.416 -10.540 2.676 1.00 95.81 102 ALA A O 1
ATOM 823 N N . ARG A 1 103 ? 2.895 -10.672 0.477 1.00 94.62 103 ARG A N 1
ATOM 824 C CA . ARG A 1 103 ? 2.875 -12.145 0.407 1.00 94.62 103 ARG A CA 1
ATOM 825 C C . ARG A 1 103 ? 3.930 -12.779 1.311 1.00 94.62 103 ARG A C 1
ATOM 827 O O . ARG A 1 103 ? 3.578 -13.539 2.208 1.00 94.62 103 ARG A O 1
ATOM 834 N N . VAL A 1 104 ? 5.197 -12.400 1.124 1.00 95.31 104 VAL A N 1
ATOM 835 C CA . VAL A 1 104 ? 6.343 -12.925 1.888 1.00 95.31 104 VAL A CA 1
ATOM 836 C C . VAL A 1 104 ? 6.186 -12.698 3.397 1.00 95.31 104 VAL A C 1
ATOM 838 O O . VAL A 1 104 ? 6.561 -13.551 4.198 1.00 95.31 104 VAL A O 1
ATOM 841 N N . GLU A 1 105 ? 5.632 -11.555 3.809 1.00 93.88 105 GLU A N 1
ATOM 842 C CA . GLU A 1 105 ? 5.472 -11.195 5.222 1.00 93.88 105 GLU A CA 1
ATOM 843 C C . GLU A 1 105 ? 4.163 -11.680 5.875 1.00 93.88 105 GLU A C 1
ATOM 845 O O . GLU A 1 105 ? 4.027 -11.532 7.096 1.00 93.88 105 GLU A O 1
ATOM 850 N N . GLY A 1 106 ? 3.219 -12.238 5.104 1.00 93.62 106 GLY A N 1
ATOM 851 C CA . GLY A 1 106 ? 1.892 -12.652 5.581 1.00 93.62 106 GLY A CA 1
ATOM 852 C C . GLY A 1 106 ? 0.943 -11.485 5.895 1.00 93.62 106 GLY A C 1
ATOM 853 O O . GLY A 1 106 ? 0.133 -11.574 6.816 1.00 93.62 106 GLY A O 1
ATOM 854 N N . LEU A 1 107 ? 1.071 -10.365 5.178 1.00 96.50 107 LEU A N 1
ATOM 855 C CA . LEU A 1 107 ? 0.267 -9.151 5.360 1.00 96.50 107 LEU A CA 1
ATOM 856 C C . LEU A 1 107 ? -0.894 -9.117 4.344 1.00 96.50 107 LEU A C 1
ATOM 858 O O . LEU A 1 107 ? -0.697 -9.512 3.194 1.00 96.50 107 LEU A O 1
ATOM 862 N N . PRO A 1 108 ? -2.082 -8.596 4.710 1.00 97.06 108 PRO A N 1
ATOM 863 C CA . PRO A 1 108 ? -3.232 -8.565 3.812 1.00 97.06 108 PRO A CA 1
ATOM 864 C C . PRO A 1 108 ? -2.977 -7.654 2.604 1.00 97.06 108 PRO A C 1
ATOM 866 O O . PRO A 1 108 ? -2.493 -6.526 2.735 1.00 97.06 108 PRO A O 1
ATOM 869 N N . LEU A 1 109 ? -3.350 -8.132 1.421 1.00 97.25 109 LEU A N 1
ATOM 870 C CA . LEU A 1 109 ? -3.208 -7.431 0.148 1.00 97.25 109 LEU A CA 1
ATOM 871 C C . LEU A 1 109 ? -4.161 -6.221 0.048 1.00 97.25 109 LEU A C 1
ATOM 873 O O . LEU A 1 109 ? -5.213 -6.200 0.693 1.00 97.25 109 LEU A O 1
ATOM 877 N N . PRO A 1 110 ? -3.883 -5.227 -0.822 1.00 97.44 110 PRO A N 1
ATOM 878 C CA . PRO A 1 110 ? -4.748 -4.052 -1.021 1.00 97.44 110 PRO A CA 1
ATOM 879 C C . PRO A 1 110 ? -6.234 -4.373 -1.282 1.00 97.44 110 PRO A C 1
ATOM 881 O O . PRO A 1 110 ? -7.130 -3.640 -0.854 1.00 97.44 110 PRO A O 1
ATOM 884 N N . THR A 1 111 ? -6.506 -5.488 -1.964 1.00 96.94 111 THR A N 1
ATOM 885 C CA . THR A 1 111 ? -7.846 -6.032 -2.235 1.00 96.94 111 THR A CA 1
ATOM 886 C C . THR A 1 111 ? -8.508 -6.642 -0.999 1.00 96.94 111 THR A C 1
ATOM 888 O O . THR A 1 111 ? -9.716 -6.493 -0.816 1.00 96.94 111 THR A O 1
ATOM 891 N N . GLU A 1 112 ? -7.741 -7.286 -0.125 1.00 97.12 112 GLU A N 1
ATOM 892 C CA . GLU A 1 112 ? -8.220 -7.880 1.126 1.00 97.12 112 GLU A CA 1
ATOM 893 C C . GLU A 1 112 ? -8.508 -6.787 2.158 1.00 97.12 112 GLU A C 1
ATOM 895 O O . GLU A 1 112 ? -9.595 -6.760 2.728 1.00 97.12 112 GLU A O 1
ATOM 900 N N . ILE A 1 113 ? -7.621 -5.794 2.294 1.00 98.00 113 ILE A N 1
ATOM 901 C CA . ILE A 1 113 ? -7.837 -4.599 3.130 1.00 98.00 113 ILE A CA 1
ATOM 902 C C . ILE A 1 113 ? -9.140 -3.880 2.733 1.00 98.00 113 ILE A C 1
ATOM 904 O O . ILE A 1 113 ? -9.937 -3.501 3.598 1.00 98.00 113 ILE A O 1
ATOM 908 N N . ARG A 1 114 ? -9.403 -3.738 1.423 1.00 98.25 114 ARG A N 1
ATOM 909 C CA . ARG A 1 114 ? -10.676 -3.205 0.905 1.00 98.25 114 ARG A CA 1
ATOM 910 C C . ARG A 1 114 ? -11.868 -4.061 1.332 1.00 98.25 114 ARG A C 1
ATOM 912 O O . ARG A 1 114 ? -12.877 -3.504 1.769 1.00 98.25 114 ARG A O 1
ATOM 919 N N . SER A 1 115 ? -11.765 -5.381 1.201 1.00 97.62 115 SER A N 1
ATOM 920 C CA . SER A 1 115 ? -12.828 -6.331 1.549 1.00 97.62 115 SER A CA 1
ATOM 921 C C . SER A 1 115 ? -13.136 -6.330 3.048 1.00 97.62 115 SER A C 1
ATOM 923 O O . SER A 1 115 ? -14.301 -6.203 3.422 1.00 97.62 115 SER A O 1
ATOM 925 N N . ILE A 1 116 ? -12.112 -6.345 3.909 1.00 96.75 116 ILE A N 1
ATOM 926 C CA . ILE A 1 116 ? -12.239 -6.230 5.371 1.00 96.75 116 ILE A CA 1
ATOM 927 C C . ILE A 1 116 ? -12.940 -4.914 5.731 1.00 96.75 116 ILE A C 1
ATOM 929 O O . ILE A 1 116 ? -13.958 -4.920 6.423 1.00 96.75 116 ILE A O 1
ATOM 933 N N . ARG A 1 117 ? -12.488 -3.770 5.195 1.00 97.75 117 ARG A N 1
ATOM 934 C CA . ARG A 1 117 ? -13.153 -2.477 5.438 1.00 97.75 117 ARG A CA 1
ATOM 935 C C . ARG A 1 117 ? -14.618 -2.477 4.979 1.00 97.75 117 ARG A C 1
ATOM 937 O O . ARG A 1 117 ? -15.474 -1.904 5.656 1.00 97.75 117 ARG A O 1
ATOM 944 N N . LYS A 1 118 ? -14.916 -3.103 3.836 1.00 97.19 118 LYS A N 1
ATOM 945 C CA . LYS A 1 118 ? -16.277 -3.201 3.288 1.00 97.19 118 LYS A CA 1
ATOM 946 C C . LYS A 1 118 ? -17.186 -4.126 4.106 1.00 97.19 118 LYS A C 1
ATOM 948 O O . LYS A 1 118 ? -18.344 -3.757 4.282 1.00 97.19 118 LYS A O 1
ATOM 953 N N . LYS A 1 119 ? -16.670 -5.219 4.689 1.00 95.38 119 LYS A N 1
ATOM 954 C CA . LYS A 1 119 ? -17.376 -6.064 5.681 1.00 95.38 119 LYS A CA 1
ATOM 955 C C . LYS A 1 119 ? -17.903 -5.225 6.856 1.00 95.38 119 LYS A C 1
ATOM 957 O O . LYS A 1 119 ? -19.026 -5.430 7.301 1.00 95.38 119 LYS A O 1
ATOM 962 N N . PHE A 1 120 ? -17.138 -4.218 7.285 1.00 95.19 120 PHE A N 1
ATOM 963 C CA . PHE A 1 120 ? -17.508 -3.277 8.354 1.00 95.19 120 PHE A CA 1
ATOM 964 C C . PHE A 1 120 ? -18.295 -2.032 7.915 1.00 95.19 120 PHE A C 1
ATOM 966 O O . PHE A 1 120 ? -18.592 -1.172 8.748 1.00 95.19 120 PHE A O 1
ATOM 973 N N . GLN A 1 121 ? -18.625 -1.916 6.624 1.00 95.94 121 GLN A N 1
ATOM 974 C CA . GLN A 1 121 ? -19.366 -0.794 6.028 1.00 95.94 121 GLN A CA 1
ATOM 975 C C . GLN A 1 121 ? -18.710 0.597 6.213 1.00 95.94 121 GLN A C 1
ATOM 977 O O . GLN A 1 121 ? -19.360 1.621 6.020 1.00 95.94 121 GLN A O 1
ATOM 982 N N . LEU A 1 122 ? -17.413 0.658 6.539 1.00 96.56 122 LEU A N 1
ATOM 983 C CA . LEU A 1 122 ? -16.695 1.914 6.805 1.00 96.56 122 LEU A CA 1
ATOM 984 C C . LEU A 1 122 ? -16.263 2.627 5.512 1.00 96.56 122 LEU A C 1
ATOM 986 O O . LEU A 1 122 ? -15.832 1.985 4.546 1.00 96.56 122 LEU A O 1
ATOM 990 N N . THR A 1 123 ? -16.255 3.964 5.506 1.00 97.69 123 THR A N 1
ATOM 991 C CA . THR A 1 123 ? -15.478 4.747 4.523 1.00 97.69 123 THR A CA 1
ATOM 992 C C . THR A 1 123 ? -13.969 4.614 4.786 1.00 97.69 123 THR A C 1
ATOM 994 O O . THR A 1 123 ? -13.551 4.166 5.854 1.00 97.69 123 THR A O 1
ATOM 997 N N . GLN A 1 124 ? -13.123 4.983 3.815 1.00 98.00 124 GLN A N 1
ATOM 998 C CA . GLN A 1 124 ? -11.659 4.963 3.996 1.00 98.00 124 GLN A CA 1
ATOM 999 C C . GLN A 1 124 ? -11.207 5.893 5.131 1.00 98.00 124 GLN A C 1
ATOM 1001 O O . GLN A 1 124 ? -10.356 5.521 5.936 1.00 98.00 124 GLN A O 1
ATOM 1006 N N . GLU A 1 125 ? -11.843 7.058 5.232 1.00 97.19 125 GLU A N 1
ATOM 1007 C CA . GLU A 1 125 ? -11.631 8.026 6.303 1.00 97.19 125 GLU A CA 1
ATOM 1008 C C . GLU A 1 125 ? -12.082 7.491 7.666 1.00 97.19 125 GLU A C 1
ATOM 1010 O O . GLU A 1 125 ? -11.304 7.517 8.616 1.00 97.19 125 GLU A O 1
ATOM 1015 N N . GLN A 1 126 ? -13.292 6.927 7.764 1.00 96.19 126 GLN A N 1
ATOM 1016 C CA . GLN A 1 126 ? -13.775 6.314 9.007 1.00 96.19 126 GLN A CA 1
ATOM 1017 C C . GLN A 1 126 ? -12.857 5.179 9.472 1.00 96.19 126 GLN A C 1
ATOM 1019 O O . GLN A 1 126 ? -12.546 5.096 10.656 1.00 96.19 126 GLN A O 1
ATOM 1024 N N . ALA A 1 127 ? -12.382 4.332 8.554 1.00 97.12 127 ALA A N 1
ATOM 1025 C CA . ALA A 1 127 ? -11.427 3.278 8.879 1.00 97.12 127 ALA A CA 1
ATOM 1026 C C . ALA A 1 127 ? -10.096 3.855 9.394 1.00 97.12 127 ALA A C 1
ATOM 1028 O O . ALA A 1 127 ? -9.634 3.445 10.455 1.00 97.12 127 ALA A O 1
ATOM 1029 N N . GLY A 1 128 ? -9.531 4.863 8.721 1.00 96.12 128 GLY A N 1
ATOM 1030 C CA . GLY A 1 128 ? -8.300 5.538 9.156 1.00 96.12 128 GLY A CA 1
ATOM 1031 C C . GLY A 1 128 ? -8.423 6.305 10.481 1.00 96.12 128 GLY A C 1
ATOM 1032 O O . GLY A 1 128 ? -7.434 6.489 11.191 1.00 96.12 128 GLY A O 1
ATOM 1033 N N . THR A 1 129 ? -9.634 6.729 10.843 1.00 93.19 129 THR A N 1
ATOM 1034 C CA . THR A 1 129 ? -9.932 7.449 12.091 1.00 93.19 129 THR A CA 1
ATOM 1035 C C . THR A 1 129 ? -10.244 6.507 13.262 1.00 93.19 129 THR A C 1
ATOM 1037 O O . THR A 1 129 ? -9.820 6.780 14.386 1.00 93.19 129 THR A O 1
ATOM 1040 N N . ILE A 1 130 ? -10.945 5.391 13.020 1.00 94.38 130 ILE A N 1
ATOM 1041 C CA . ILE A 1 130 ? -11.325 4.408 14.054 1.00 94.38 130 ILE A CA 1
ATOM 1042 C C . ILE A 1 130 ? -10.197 3.401 14.320 1.00 94.38 130 ILE A C 1
ATOM 1044 O O . ILE A 1 130 ? -9.907 3.111 15.477 1.00 94.38 130 ILE A O 1
ATOM 1048 N N . LEU A 1 131 ? -9.561 2.873 13.268 1.00 94.62 131 LEU A N 1
ATOM 1049 C CA . LEU A 1 131 ? -8.498 1.861 13.367 1.00 94.62 131 LEU A CA 1
ATOM 1050 C C . LEU A 1 131 ? -7.097 2.484 13.476 1.00 94.62 131 LEU A C 1
ATOM 1052 O O . LEU A 1 131 ? -6.156 1.822 13.906 1.00 94.62 131 LEU A O 1
ATOM 1056 N N . GLY A 1 132 ? -6.956 3.759 13.102 1.00 93.31 132 GLY A N 1
ATOM 1057 C CA . GLY A 1 132 ? -5.694 4.497 13.121 1.00 93.31 132 GLY A CA 1
ATOM 1058 C C . GLY A 1 132 ? -5.009 4.602 11.754 1.00 93.31 132 GLY A C 1
ATOM 1059 O O . GLY A 1 132 ? -5.514 4.155 10.725 1.00 93.31 132 GLY A O 1
ATOM 1060 N N . GLY A 1 133 ? -3.849 5.264 11.743 1.00 90.56 133 GLY A N 1
ATOM 1061 C CA . GLY A 1 133 ? -3.140 5.681 10.524 1.00 90.56 133 GLY A CA 1
ATOM 1062 C C . GLY A 1 133 ? -3.632 7.014 9.933 1.00 90.56 133 GLY A C 1
ATOM 1063 O O . GLY A 1 133 ? -2.916 7.634 9.150 1.00 90.56 133 GLY A O 1
ATOM 1064 N N . GLY A 1 134 ? -4.812 7.495 10.339 1.00 93.19 134 GLY A N 1
ATOM 1065 C CA . GLY A 1 134 ? -5.390 8.767 9.905 1.00 93.19 134 GLY A CA 1
ATOM 1066 C C . GLY A 1 134 ? -6.188 8.665 8.601 1.00 93.19 134 GLY A C 1
ATOM 1067 O O . GLY A 1 134 ? -6.105 7.681 7.867 1.00 93.19 134 GLY A O 1
ATOM 1068 N N . ALA A 1 135 ? -6.966 9.708 8.296 1.00 93.62 135 ALA A N 1
ATOM 1069 C CA . ALA A 1 135 ? -8.030 9.709 7.280 1.00 93.62 135 ALA A CA 1
ATOM 1070 C C . ALA A 1 135 ? -7.642 9.217 5.865 1.00 93.62 135 ALA A C 1
ATOM 1072 O O . ALA A 1 135 ? -8.505 8.772 5.112 1.00 93.62 135 ALA A O 1
ATOM 1073 N N . ARG A 1 136 ? -6.356 9.276 5.484 1.00 96.50 136 ARG A N 1
ATOM 1074 C CA . ARG A 1 136 ? -5.851 8.845 4.162 1.00 96.50 136 ARG A CA 1
ATOM 1075 C C . ARG A 1 136 ? -5.135 7.485 4.164 1.00 96.50 136 ARG A C 1
ATOM 1077 O O . ARG A 1 136 ? -4.723 7.032 3.100 1.00 96.50 136 ARG A O 1
ATOM 1084 N N . ALA A 1 137 ? -5.000 6.810 5.308 1.00 97.31 137 ALA A N 1
ATOM 1085 C CA . ALA A 1 137 ? -4.280 5.537 5.410 1.00 97.31 137 ALA A CA 1
ATOM 1086 C C . ALA A 1 137 ? -4.887 4.449 4.507 1.00 97.31 137 ALA A C 1
ATOM 1088 O O . ALA A 1 137 ? -4.208 3.916 3.634 1.00 97.31 137 ALA A O 1
ATOM 1089 N N . PHE A 1 138 ? -6.195 4.200 4.624 1.00 97.88 138 PHE A N 1
ATOM 1090 C CA . PHE A 1 138 ? -6.886 3.174 3.831 1.00 97.88 138 PHE A CA 1
ATOM 1091 C C . PHE A 1 138 ? -6.933 3.488 2.330 1.00 97.88 138 PHE A C 1
ATOM 1093 O O . PHE A 1 138 ? -6.952 2.565 1.522 1.00 97.88 138 PHE A O 1
ATOM 1100 N N . GLN A 1 139 ? -6.865 4.765 1.935 1.00 97.56 139 GLN A N 1
ATOM 1101 C CA . GLN A 1 139 ? -6.696 5.136 0.527 1.00 97.56 139 GLN A CA 1
ATOM 1102 C C . GLN A 1 139 ? -5.360 4.615 -0.030 1.00 97.56 139 GLN A C 1
ATOM 1104 O O . GLN A 1 139 ? -5.342 4.054 -1.124 1.00 97.56 139 GLN A O 1
ATOM 1109 N N . LYS A 1 140 ? -4.265 4.766 0.731 1.00 97.31 140 LYS A N 1
ATOM 1110 C CA . LYS A 1 140 ? -2.913 4.326 0.346 1.00 97.31 140 LYS A CA 1
ATOM 1111 C C . LYS A 1 140 ? -2.718 2.812 0.454 1.00 97.31 140 LYS A C 1
ATOM 1113 O O . LYS A 1 140 ? -2.042 2.222 -0.384 1.00 97.31 140 LYS A O 1
ATOM 1118 N N . TYR A 1 141 ? -3.328 2.183 1.458 1.00 97.69 141 TYR A N 1
ATOM 1119 C CA . TYR A 1 141 ? -3.290 0.729 1.626 1.00 97.69 141 TYR A CA 1
ATOM 1120 C C . TYR A 1 141 ? -4.050 0.021 0.492 1.00 97.69 141 TYR A C 1
ATOM 1122 O O . TYR A 1 141 ? -3.534 -0.911 -0.112 1.00 97.69 141 TYR A O 1
ATOM 1130 N N . GLU A 1 142 ? -5.247 0.498 0.129 1.00 97.50 142 GLU A N 1
ATOM 1131 C CA . GLU A 1 142 ? -6.057 -0.102 -0.944 1.00 97.50 142 GLU A CA 1
ATOM 1132 C C . GLU A 1 142 ? -5.610 0.253 -2.370 1.00 97.50 142 GLU A C 1
ATOM 1134 O O . GLU A 1 142 ? -6.099 -0.350 -3.328 1.00 97.50 142 GLU A O 1
ATOM 1139 N N . SER A 1 143 ? -4.731 1.243 -2.540 1.00 96.31 143 SER A N 1
ATOM 1140 C CA . SER A 1 143 ? -4.066 1.512 -3.821 1.00 96.31 143 SER A CA 1
ATOM 1141 C C . SER A 1 143 ? -2.761 0.725 -3.985 1.00 96.31 143 SER A C 1
ATOM 1143 O O . SER A 1 143 ? -2.251 0.643 -5.101 1.00 96.31 143 SER A O 1
ATOM 1145 N N . GLY A 1 144 ? -2.221 0.159 -2.897 1.00 95.31 144 GLY A N 1
ATOM 1146 C CA . GLY A 1 144 ? -0.873 -0.413 -2.839 1.00 95.31 144 GLY A CA 1
ATOM 1147 C C . GLY A 1 144 ? 0.251 0.633 -2.793 1.00 95.31 144 GLY A C 1
ATOM 1148 O O . GLY A 1 144 ? 1.420 0.270 -2.879 1.00 95.31 144 GLY A O 1
ATOM 1149 N N . GLU A 1 145 ? -0.074 1.926 -2.674 1.00 94.62 145 GLU A N 1
ATOM 1150 C CA . GLU A 1 145 ? 0.911 3.015 -2.569 1.00 94.62 145 GLU A CA 1
ATOM 1151 C C . GLU A 1 145 ? 1.768 2.888 -1.302 1.00 94.62 145 GLU A C 1
ATOM 1153 O O . GLU A 1 145 ? 2.937 3.261 -1.308 1.00 94.62 145 GLU A O 1
ATOM 1158 N N . VAL A 1 146 ? 1.198 2.354 -0.217 1.00 95.50 146 VAL A N 1
ATOM 1159 C CA . VAL A 1 146 ? 1.897 2.116 1.052 1.00 95.50 146 VAL A CA 1
ATOM 1160 C C . VAL A 1 146 ? 1.469 0.767 1.626 1.00 95.50 146 VAL A C 1
ATOM 1162 O O . VAL A 1 146 ? 0.278 0.471 1.697 1.00 95.50 146 VAL A O 1
ATOM 1165 N N . LEU A 1 147 ? 2.438 -0.028 2.078 1.00 94.94 147 LEU A N 1
ATOM 1166 C CA . LEU A 1 147 ? 2.213 -1.254 2.846 1.00 94.94 147 LEU A CA 1
ATOM 1167 C C . LEU A 1 147 ? 1.723 -0.905 4.275 1.00 94.94 147 LEU A C 1
ATOM 1169 O O . LEU A 1 147 ? 2.303 -0.011 4.901 1.00 94.94 147 LEU A O 1
ATOM 1173 N N . PRO A 1 148 ? 0.680 -1.555 4.830 1.00 96.31 148 PRO A N 1
ATOM 1174 C CA . PRO A 1 148 ? 0.285 -1.332 6.222 1.00 96.31 148 PRO A CA 1
ATOM 1175 C C . PRO A 1 148 ? 1.395 -1.775 7.186 1.00 96.31 148 PRO A C 1
ATOM 1177 O O . PRO A 1 148 ? 2.149 -2.704 6.903 1.00 96.31 148 PRO A O 1
ATOM 1180 N N . SER A 1 149 ? 1.474 -1.150 8.364 1.00 96.12 149 SER A N 1
ATOM 1181 C CA . SER A 1 149 ? 2.365 -1.643 9.420 1.00 96.12 149 SER A CA 1
ATOM 1182 C C . SER A 1 149 ? 1.904 -3.019 9.911 1.00 96.12 149 SER A C 1
ATOM 1184 O O . SER A 1 149 ? 0.707 -3.311 9.913 1.00 96.12 149 SER A O 1
ATOM 1186 N N . ARG A 1 150 ? 2.833 -3.852 10.397 1.00 96.19 150 ARG A N 1
ATOM 1187 C CA . ARG A 1 150 ? 2.518 -5.196 10.919 1.00 96.19 150 ARG A CA 1
ATOM 1188 C C . ARG A 1 150 ? 1.444 -5.164 12.021 1.00 96.19 150 ARG A C 1
ATOM 1190 O O . ARG A 1 150 ? 0.575 -6.025 12.052 1.00 96.19 150 ARG A O 1
ATOM 1197 N N . THR A 1 151 ? 1.411 -4.121 12.854 1.00 96.56 151 THR A N 1
ATOM 1198 C CA . THR A 1 151 ? 0.341 -3.900 13.847 1.00 96.56 151 THR A CA 1
ATOM 1199 C C . THR A 1 151 ? -1.027 -3.636 13.205 1.00 96.56 151 THR A C 1
ATOM 1201 O O . THR A 1 151 ? -2.027 -4.180 13.665 1.00 96.56 151 THR A O 1
ATOM 1204 N N . MET A 1 152 ? -1.090 -2.834 12.134 1.00 97.19 152 MET A N 1
ATOM 1205 C CA . MET A 1 152 ? -2.331 -2.564 11.392 1.00 97.19 152 MET A CA 1
ATOM 1206 C C . MET A 1 152 ? -2.808 -3.806 10.624 1.00 97.19 152 MET A C 1
ATOM 1208 O O . MET A 1 152 ? -3.996 -4.113 10.638 1.00 97.19 152 MET A O 1
ATOM 1212 N N . ALA A 1 153 ? -1.887 -4.552 10.007 1.00 97.19 153 ALA A N 1
ATOM 1213 C CA . ALA A 1 153 ? -2.174 -5.837 9.373 1.00 97.19 153 ALA A CA 1
ATOM 1214 C C . ALA A 1 153 ? -2.783 -6.834 10.373 1.00 97.19 153 ALA A C 1
ATOM 1216 O O . ALA A 1 153 ? -3.882 -7.336 10.146 1.00 97.19 153 ALA A O 1
ATOM 1217 N N . ASN A 1 154 ? -2.126 -7.038 11.520 1.00 97.00 154 ASN A N 1
ATOM 1218 C CA . ASN A 1 154 ? -2.612 -7.925 12.576 1.00 97.00 154 ASN A CA 1
ATOM 1219 C C . ASN A 1 154 ? -3.977 -7.476 13.126 1.00 97.00 154 ASN A C 1
ATOM 1221 O O . ASN A 1 154 ? -4.829 -8.321 13.378 1.00 97.00 154 ASN A O 1
ATOM 1225 N N . LEU A 1 155 ? -4.219 -6.166 13.277 1.00 97.00 155 LEU A N 1
ATOM 1226 C CA . LEU A 1 155 ? -5.520 -5.639 13.702 1.00 97.00 155 LEU A CA 1
ATOM 1227 C C . LEU A 1 155 ? -6.625 -5.929 12.672 1.00 97.00 155 LEU A C 1
ATOM 1229 O O . LEU A 1 155 ? -7.726 -6.314 13.057 1.00 97.00 155 LEU A O 1
ATOM 1233 N N . LEU A 1 156 ? -6.344 -5.768 11.376 1.00 97.06 156 LEU A N 1
ATOM 1234 C CA . LEU A 1 156 ? -7.304 -6.053 10.306 1.00 97.06 156 LEU A CA 1
ATOM 1235 C C . LEU A 1 156 ? -7.651 -7.544 10.227 1.00 97.06 156 LEU A C 1
ATOM 1237 O O . LEU A 1 156 ? -8.831 -7.879 10.130 1.00 97.06 156 LEU A O 1
ATOM 1241 N N . LEU A 1 157 ? -6.649 -8.421 10.330 1.00 95.38 157 LEU A N 1
ATOM 1242 C CA . LEU A 1 157 ? -6.835 -9.875 10.361 1.00 95.38 157 LEU A CA 1
ATOM 1243 C C . LEU A 1 157 ? -7.585 -10.324 11.629 1.00 95.38 157 LEU A C 1
ATOM 1245 O O . LEU A 1 157 ? -8.529 -11.102 11.540 1.00 95.38 157 LEU A O 1
ATOM 1249 N N . LEU A 1 158 ? -7.247 -9.779 12.803 1.00 96.50 158 LEU A N 1
ATOM 1250 C CA . LEU A 1 158 ? -7.951 -10.086 14.053 1.00 96.50 158 LEU A CA 1
ATOM 1251 C C . LEU A 1 158 ? -9.421 -9.646 14.005 1.00 96.50 158 LEU A C 1
ATOM 1253 O O . LEU A 1 158 ? -10.300 -10.393 14.426 1.00 96.50 158 LEU A O 1
ATOM 1257 N N . LEU A 1 159 ? -9.705 -8.453 13.474 1.00 95.94 159 LEU A N 1
ATOM 1258 C CA . LEU A 1 159 ? -11.078 -7.972 13.309 1.00 95.94 159 LEU A CA 1
ATOM 1259 C C . LEU A 1 159 ? -11.856 -8.792 12.275 1.00 95.94 159 LEU A C 1
ATOM 1261 O O . LEU A 1 159 ? -13.059 -8.979 12.447 1.00 95.94 159 LEU A O 1
ATOM 1265 N N . GLN A 1 160 ? -11.205 -9.300 11.223 1.00 94.06 160 GLN A N 1
ATOM 1266 C CA . GLN A 1 160 ? -11.859 -10.161 10.238 1.00 94.06 160 GLN A CA 1
ATOM 1267 C C . GLN A 1 160 ? -12.532 -11.370 10.907 1.00 94.06 160 GLN A C 1
ATOM 1269 O O . GLN A 1 160 ? -13.684 -11.660 10.572 1.00 94.06 160 GLN A O 1
ATOM 1274 N N . GLU A 1 161 ? -11.860 -11.994 11.877 1.00 95.44 161 GLU A N 1
ATOM 1275 C CA . GLU A 1 161 ? -12.366 -13.150 12.629 1.00 95.44 161 GLU A CA 1
ATOM 1276 C C . GLU A 1 161 ? -13.239 -12.748 13.834 1.00 95.44 161 GLU A C 1
ATOM 1278 O O . GLU A 1 161 ? -14.263 -13.378 14.094 1.00 95.44 161 GLU A O 1
ATOM 1283 N N . TYR A 1 162 ? -12.895 -11.658 14.533 1.00 95.56 162 TYR A N 1
ATOM 1284 C CA . TYR A 1 162 ? -13.587 -11.173 15.737 1.00 95.56 162 TYR A CA 1
ATOM 1285 C C . TYR A 1 162 ? -14.220 -9.780 15.519 1.00 95.56 162 TYR A C 1
ATOM 1287 O O . TYR A 1 162 ? -13.779 -8.787 16.115 1.00 95.56 162 TYR A O 1
ATOM 1295 N N . PRO A 1 163 ? -15.274 -9.663 14.682 1.00 93.81 163 PRO A N 1
ATOM 1296 C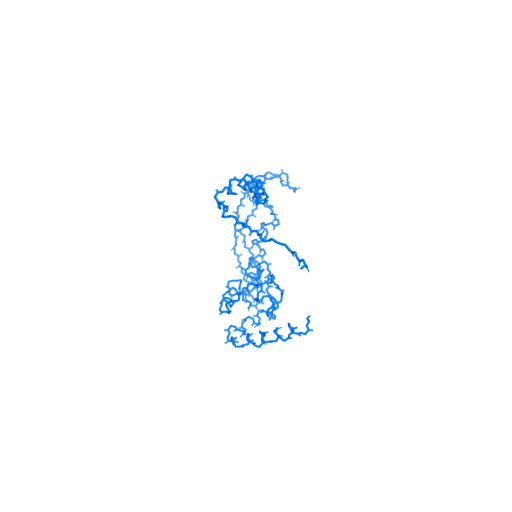 CA . PRO A 1 163 ? -15.828 -8.379 14.243 1.00 93.81 163 PRO A CA 1
ATOM 1297 C C . PRO A 1 163 ? -16.356 -7.493 15.381 1.00 93.81 163 PRO A C 1
ATOM 1299 O O . PRO A 1 163 ? -16.324 -6.267 15.268 1.00 93.81 163 PRO A O 1
ATOM 1302 N N . GLN A 1 164 ? -16.782 -8.086 16.500 1.00 93.69 164 GLN A N 1
ATOM 1303 C CA . GLN A 1 164 ? -17.219 -7.381 17.708 1.00 93.69 164 GLN A CA 1
ATOM 1304 C C . GLN A 1 164 ? -16.138 -6.468 18.316 1.00 93.69 164 GLN A C 1
ATOM 1306 O O . GLN A 1 164 ? -16.472 -5.494 18.991 1.00 93.69 164 GLN A O 1
ATOM 1311 N N . GLY A 1 165 ? -14.851 -6.717 18.034 1.00 93.75 165 GLY A N 1
ATOM 1312 C CA . GLY A 1 165 ? -13.756 -5.843 18.465 1.00 93.75 165 GLY A CA 1
ATOM 1313 C C . GLY A 1 165 ? -13.862 -4.415 17.913 1.00 93.75 165 GLY A C 1
ATOM 1314 O O . GLY A 1 165 ? -13.387 -3.474 18.551 1.00 93.75 165 GLY A O 1
ATOM 1315 N N . LEU A 1 166 ? -14.544 -4.216 16.776 1.00 94.94 166 LEU A N 1
ATOM 1316 C CA . LEU A 1 166 ? -14.747 -2.887 16.200 1.00 94.94 166 LEU A CA 1
ATOM 1317 C C . LEU A 1 166 ? -15.633 -1.994 17.082 1.00 94.94 166 LEU A C 1
ATOM 1319 O O . LEU A 1 166 ? -15.406 -0.785 17.131 1.00 94.94 166 LEU A O 1
ATOM 1323 N N . GLU A 1 167 ? -16.605 -2.555 17.808 1.00 93.81 167 GLU A N 1
ATOM 1324 C CA . GLU A 1 167 ? -17.480 -1.757 18.677 1.00 93.81 167 GLU A CA 1
ATOM 1325 C C . GLU A 1 167 ? -16.738 -1.197 19.893 1.00 93.81 167 GLU A C 1
ATOM 1327 O O . GLU A 1 167 ? -17.009 -0.071 20.305 1.00 93.81 167 GLU A O 1
ATOM 1332 N N . ILE A 1 168 ? -15.726 -1.910 20.396 1.00 94.00 168 ILE A N 1
ATOM 1333 C CA . ILE A 1 168 ? -14.836 -1.418 21.459 1.00 94.00 168 ILE A CA 1
ATOM 1334 C C . ILE A 1 168 ? -14.059 -0.184 20.965 1.00 94.00 168 ILE A C 1
ATOM 1336 O O . ILE A 1 168 ? -13.971 0.828 21.662 1.00 94.00 168 ILE A O 1
ATOM 1340 N N . LEU A 1 169 ? -13.546 -0.229 19.730 1.00 93.38 169 LEU A N 1
ATOM 1341 C CA . LEU A 1 169 ? -12.843 0.902 19.110 1.00 93.38 169 LEU A CA 1
ATOM 1342 C C . LEU A 1 169 ? -13.796 2.077 18.820 1.00 93.38 169 LEU A C 1
ATOM 1344 O O . LEU A 1 169 ? -13.452 3.230 19.083 1.00 93.38 169 LEU A O 1
ATOM 1348 N N . ARG A 1 170 ? -15.017 1.799 18.339 1.00 92.88 170 ARG A N 1
ATOM 1349 C CA . ARG A 1 170 ? -16.074 2.805 18.116 1.00 92.88 170 ARG A CA 1
ATOM 1350 C C . ARG A 1 170 ? -16.513 3.482 19.417 1.00 92.88 170 ARG A C 1
ATOM 1352 O O . ARG A 1 170 ? -16.700 4.697 19.417 1.00 92.88 170 ARG A O 1
ATOM 1359 N N . ALA A 1 171 ? -16.665 2.736 20.512 1.00 92.25 171 ALA A N 1
ATOM 1360 C CA . ALA A 1 171 ? -16.994 3.283 21.828 1.00 92.25 171 ALA A CA 1
ATOM 1361 C C . ALA A 1 171 ? -15.881 4.213 22.332 1.00 92.25 171 ALA A C 1
ATOM 1363 O O . ALA A 1 171 ? -16.138 5.386 22.598 1.00 92.25 171 ALA A O 1
ATOM 1364 N N . ARG A 1 172 ? -14.629 3.739 22.326 1.00 90.62 172 ARG A N 1
ATOM 1365 C CA . ARG A 1 172 ? -13.468 4.512 22.792 1.00 90.62 172 ARG A CA 1
ATOM 1366 C C . ARG A 1 172 ? -13.223 5.796 21.989 1.00 90.62 172 ARG A C 1
ATOM 1368 O O . ARG A 1 172 ? -12.805 6.803 22.553 1.00 90.62 172 ARG A O 1
ATOM 1375 N N . ARG A 1 173 ? -13.524 5.807 20.682 1.00 88.31 173 ARG A N 1
ATOM 1376 C CA . ARG A 1 173 ? -13.527 7.038 19.863 1.00 88.31 173 ARG A CA 1
ATOM 1377 C C . ARG A 1 173 ? -14.582 8.045 20.336 1.00 88.31 173 ARG A C 1
ATOM 1379 O O . ARG A 1 173 ? -14.232 9.191 20.602 1.00 88.31 173 ARG A O 1
ATOM 1386 N N . LYS A 1 174 ? -15.828 7.597 20.537 1.00 89.25 174 LYS A N 1
ATOM 1387 C CA . LYS A 1 174 ? -16.943 8.423 21.050 1.00 89.25 174 LYS A CA 1
ATOM 1388 C C . LYS A 1 174 ? -16.735 8.933 22.480 1.00 89.25 174 LYS A C 1
ATOM 1390 O O . LYS A 1 174 ? -17.464 9.820 22.911 1.00 89.25 174 LYS A O 1
ATOM 1395 N N . GLU A 1 175 ? -15.825 8.341 23.246 1.00 90.12 175 GLU A N 1
ATOM 1396 C CA . GLU A 1 175 ? -15.431 8.823 24.576 1.00 90.12 175 GLU A CA 1
ATOM 1397 C C . GLU A 1 175 ? -14.414 9.961 24.469 1.00 90.12 175 GLU A C 1
ATOM 1399 O O . GLU A 1 175 ? -14.611 11.008 25.079 1.00 90.12 175 GLU A O 1
ATOM 1404 N N . LEU A 1 176 ? -13.383 9.804 23.632 1.00 85.56 176 LEU A N 1
ATOM 1405 C CA . LEU A 1 176 ? -12.401 10.861 23.352 1.00 85.56 176 LEU A CA 1
ATOM 1406 C C . LEU A 1 176 ? -13.059 12.105 22.729 1.00 85.56 176 LEU A C 1
ATOM 1408 O O . LEU A 1 176 ? -12.740 13.226 23.109 1.00 85.56 176 LEU A O 1
ATOM 1412 N N . GLU A 1 177 ? -14.037 11.902 21.844 1.00 86.00 177 GLU A N 1
ATOM 1413 C CA . GLU A 1 177 ? -14.837 12.950 21.182 1.00 86.00 177 GLU A CA 1
ATOM 1414 C C . GLU A 1 177 ? -15.838 13.674 22.118 1.00 86.00 177 GLU A C 1
ATOM 1416 O O . GLU A 1 177 ? -16.640 14.478 21.651 1.00 86.00 177 GLU A O 1
ATOM 1421 N N . LYS A 1 178 ? -15.809 13.398 23.433 1.00 83.75 178 LYS A N 1
ATOM 1422 C CA . LYS A 1 178 ? -16.531 14.151 24.483 1.00 83.75 178 LYS A CA 1
ATOM 1423 C C . LYS A 1 178 ? -15.604 14.923 25.431 1.00 83.75 178 LYS A C 1
ATOM 1425 O O . LYS A 1 178 ? -16.099 15.587 26.338 1.00 83.75 178 LYS A O 1
ATOM 1430 N N . ILE A 1 179 ? -14.287 14.749 25.300 1.00 77.44 179 ILE A N 1
ATOM 1431 C CA . ILE A 1 179 ? -13.274 15.268 26.236 1.00 77.44 179 ILE A CA 1
ATOM 1432 C C . ILE A 1 179 ? -12.524 16.475 25.642 1.00 77.44 179 ILE A C 1
ATOM 1434 O O . ILE A 1 179 ? -11.984 17.280 26.400 1.00 77.44 179 ILE A O 1
ATOM 1438 N N . GLY A 1 180 ? -12.504 16.605 24.310 1.00 59.50 180 GLY A N 1
ATOM 1439 C CA . GLY A 1 180 ? -11.999 17.769 23.571 1.00 59.50 180 GLY A CA 1
ATOM 1440 C C . GLY A 1 180 ? -13.103 18.496 22.816 1.00 59.50 180 GLY A C 1
ATOM 1441 O O . GLY A 1 180 ? -12.902 19.703 22.571 1.00 59.50 180 GLY A O 1
#

Radius of gyration: 28.7 Å; chains: 1; bounding box: 77×76×57 Å

Foldseek 3Di:
DDDDDDDDDDDDDPPPVPPPVVVVPPVVPPPDPPPPPDDDQWDQDPVPRDIFGWDWDWDWDDDPHDIDIDIQTFTADPVRPDTGHDPVRCLRVLLRVLQVCCVVVVFDALVRLVVLCVVVVDDQQRCCLLLHPHRCPNVCRNSSVDRDDPVSRVVSVVCSVVVVVSVVSVVVSVVVVVVD

Secondary structure (DSSP, 8-state):
-------------TTSTTTTHHHHHTTTTTS------PPPSEEE-TTT--EEEEEEEEEEEEETTEEEEEEEEEEE-TTS--EE--TTTTHHHHHHHHHHHHHHHTPPPHHHHHHHHHHTT--HHHHHHHTSS-TTHHHHHHHTSSPPPHHHHHHHHHHHH-TTHHHHHHHHHHHHTTT-